Protein AF-A0A7S4MZY4-F1 (afdb_monomer_lite)

Secondary structure (DSSP, 8-state):
-HHHHTTT-TTTT-TTGGGS-TTTS-B--S-GGGGGGSTTHHHHHHHHHHHT--TTTHHHHHHHSTT--HHHHHHHHHHHHHHHHHHHHHHHHHHHHHHBTT--SSGGGGS-TT-HHHHHHH-

Organism: NCBI:txid265563

Foldseek 3Di:
DCLVVCLLPPVVVHVCVVLFDPLLRADADPCPPVCCVDPVVVVVVVVVCVVPPCVVCLVVVQVVDDVRDPVVSVVVSVVVVVVVVVVVVVVVVSLCSRRPPSQDPPSLVSGGCPPPVSVVVVD

Radius of gyration: 18.84 Å; chains: 1; bounding box: 39×34×51 Å

Sequence (123 aa):
VRYYDGTYDATRGGKFLEDLSDDLKPSFGNIGARGALSPNVLLLVCMTFQAFFAHYNAPRYYMELKNNTVQRFSGVVSSSFSISAVFYIIMTAFGFLTFGSHSNGFILNNYSTNDSLAFISRA

InterPro domains:
  IPR013057 Amino acid transporter, transmembrane domain [PF01490] (48-117)

Structure (mmCIF, N/CA/C/O backbone):
data_AF-A0A7S4MZY4-F1
#
_entry.id   AF-A0A7S4MZY4-F1
#
loop_
_atom_site.group_PDB
_atom_site.id
_atom_site.type_symbol
_atom_site.label_atom_id
_atom_site.label_alt_id
_atom_site.label_comp_id
_atom_site.label_asym_id
_atom_site.label_entity_id
_atom_site.label_seq_id
_atom_site.pdbx_PDB_ins_code
_atom_site.Cartn_x
_atom_site.Cartn_y
_atom_site.Cartn_z
_atom_site.occupancy
_atom_site.B_iso_or_equiv
_atom_site.auth_seq_id
_atom_site.auth_comp_id
_atom_site.auth_asym_id
_atom_site.auth_atom_id
_atom_site.pdbx_PDB_model_num
ATOM 1 N N . VAL A 1 1 ? -6.031 2.269 -12.804 1.00 74.38 1 VAL A N 1
ATOM 2 C CA . VAL A 1 1 ? -4.784 1.941 -12.066 1.00 74.38 1 VAL A CA 1
ATOM 3 C C . VAL A 1 1 ? -3.699 1.670 -13.092 1.00 74.38 1 VAL A C 1
ATOM 5 O O . VAL A 1 1 ? -3.964 0.894 -14.003 1.00 74.38 1 VAL A O 1
ATOM 8 N N . ARG A 1 2 ? -2.530 2.320 -12.985 1.00 82.19 2 ARG A N 1
ATOM 9 C CA . ARG A 1 2 ? -1.462 2.275 -14.008 1.00 82.19 2 ARG A CA 1
ATOM 10 C C . ARG A 1 2 ? -0.947 0.867 -14.318 1.00 82.19 2 ARG A C 1
ATOM 12 O O . ARG A 1 2 ? -0.578 0.607 -15.456 1.00 82.19 2 ARG A O 1
ATOM 19 N N . TYR A 1 3 ? -1.055 -0.047 -13.356 1.00 82.50 3 TYR A N 1
ATOM 20 C CA . TYR A 1 3 ? -0.826 -1.477 -13.561 1.00 82.50 3 TYR A CA 1
ATOM 21 C C . TYR A 1 3 ? -1.607 -2.066 -14.754 1.00 82.50 3 TYR A C 1
ATOM 23 O O . TYR A 1 3 ? -1.024 -2.752 -15.583 1.00 82.50 3 TYR A O 1
ATOM 31 N N . TYR A 1 4 ? -2.907 -1.773 -14.883 1.00 84.81 4 TYR A N 1
ATOM 32 C CA . TYR A 1 4 ? -3.740 -2.338 -15.958 1.00 84.81 4 TYR A CA 1
ATOM 33 C C . TYR A 1 4 ? -3.545 -1.649 -17.312 1.00 84.81 4 TYR A C 1
ATOM 35 O O . TYR A 1 4 ? -3.771 -2.258 -18.351 1.00 84.81 4 TYR A O 1
ATOM 43 N N . ASP A 1 5 ? -3.153 -0.377 -17.288 1.00 82.31 5 ASP A N 1
ATOM 44 C CA . ASP A 1 5 ? -2.948 0.457 -18.478 1.00 82.31 5 ASP A CA 1
ATOM 45 C C . ASP A 1 5 ? -1.603 0.140 -19.164 1.00 82.31 5 ASP A C 1
ATOM 47 O O . ASP A 1 5 ? -1.397 0.429 -20.337 1.00 82.31 5 ASP A O 1
ATOM 51 N N . GLY A 1 6 ? -0.664 -0.483 -18.440 1.00 81.81 6 GLY A N 1
ATOM 52 C CA . GLY A 1 6 ? 0.636 -0.878 -18.989 1.00 81.81 6 GLY A CA 1
ATOM 53 C C . GLY A 1 6 ? 1.532 0.307 -19.364 1.00 81.81 6 GLY A C 1
ATOM 54 O O . GLY A 1 6 ? 2.525 0.141 -20.066 1.00 81.81 6 GLY A O 1
ATOM 55 N N . THR A 1 7 ? 1.235 1.516 -18.880 1.00 86.69 7 THR A N 1
ATOM 56 C CA . THR A 1 7 ? 2.013 2.730 -19.194 1.00 86.69 7 THR A CA 1
ATOM 57 C C . THR A 1 7 ? 3.448 2.688 -18.683 1.00 86.69 7 THR A C 1
ATOM 59 O O . THR A 1 7 ? 4.287 3.441 -19.172 1.00 86.69 7 THR A O 1
ATOM 62 N N . TYR A 1 8 ? 3.710 1.817 -17.708 1.00 85.94 8 TYR A N 1
ATOM 63 C CA . TYR A 1 8 ? 5.028 1.515 -17.157 1.00 85.94 8 TYR A CA 1
ATOM 64 C C . TYR A 1 8 ? 5.447 0.069 -17.456 1.00 85.94 8 TYR A C 1
ATOM 66 O O . TYR A 1 8 ? 6.353 -0.435 -16.818 1.00 85.94 8 TYR A O 1
ATOM 74 N N . ASP A 1 9 ? 4.805 -0.639 -18.388 1.00 84.12 9 ASP A N 1
ATOM 75 C CA . ASP A 1 9 ? 5.161 -2.029 -18.695 1.00 84.12 9 ASP A CA 1
ATOM 76 C C . ASP A 1 9 ? 6.416 -2.099 -19.579 1.00 84.12 9 ASP A C 1
ATOM 78 O O . ASP A 1 9 ? 6.380 -1.754 -20.765 1.00 84.12 9 ASP A O 1
ATOM 82 N N . ALA A 1 10 ? 7.519 -2.585 -19.001 1.00 77.19 10 ALA A N 1
ATOM 83 C CA . ALA A 1 10 ? 8.803 -2.769 -19.678 1.00 77.19 10 ALA A CA 1
ATOM 84 C C . ALA A 1 10 ? 8.735 -3.724 -20.882 1.00 77.19 10 ALA A C 1
ATOM 86 O O . ALA A 1 10 ? 9.505 -3.570 -21.825 1.00 77.19 10 ALA A O 1
ATOM 87 N N . THR A 1 11 ? 7.806 -4.685 -20.889 1.00 75.88 11 THR A N 1
ATOM 88 C CA . THR A 1 11 ? 7.688 -5.679 -21.969 1.00 75.88 11 THR A CA 1
ATOM 89 C C . THR A 1 11 ? 6.985 -5.137 -23.209 1.00 75.88 11 THR A C 1
ATOM 91 O O . THR A 1 11 ? 7.225 -5.614 -24.316 1.00 75.88 11 THR A O 1
ATOM 94 N N . ARG A 1 12 ? 6.128 -4.125 -23.034 1.00 76.44 12 ARG A N 1
ATOM 95 C CA . ARG A 1 12 ? 5.314 -3.528 -24.104 1.00 76.44 12 ARG A CA 1
ATOM 96 C C . ARG A 1 12 ? 5.842 -2.183 -24.594 1.00 76.44 12 ARG A C 1
ATOM 98 O O . ARG A 1 12 ? 5.235 -1.603 -25.487 1.00 76.44 12 ARG A O 1
ATOM 105 N N . GLY A 1 13 ? 6.935 -1.680 -24.015 1.00 74.62 13 GLY A N 1
ATOM 106 C CA . GLY A 1 13 ? 7.426 -0.332 -24.303 1.00 74.62 13 GLY A CA 1
ATOM 107 C C . GLY A 1 13 ? 6.457 0.740 -23.799 1.00 74.62 13 GLY A C 1
ATOM 108 O O . GLY A 1 13 ? 6.021 1.595 -24.563 1.00 74.62 13 GLY A O 1
ATOM 109 N N . GLY A 1 14 ? 6.065 0.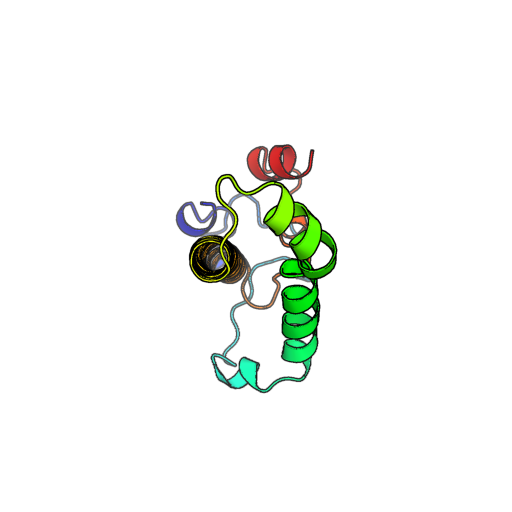654 -22.523 1.00 81.38 14 GLY A N 1
ATOM 110 C CA . GLY A 1 14 ? 5.150 1.597 -21.883 1.00 81.38 14 GLY A CA 1
ATOM 111 C C . GLY A 1 14 ? 5.517 3.070 -22.115 1.00 81.38 14 GLY A C 1
ATOM 112 O O . GLY A 1 14 ? 6.681 3.459 -22.053 1.00 81.38 14 GLY A O 1
ATOM 113 N N . LYS A 1 15 ? 4.487 3.896 -22.339 1.00 84.56 15 LYS A N 1
ATOM 114 C CA . LYS A 1 15 ? 4.583 5.311 -22.741 1.00 84.56 15 LYS A CA 1
ATOM 115 C C . LYS A 1 15 ? 5.576 6.154 -21.931 1.00 84.56 15 LYS A C 1
ATOM 117 O O . LYS A 1 15 ? 6.177 7.061 -22.488 1.00 84.56 15 LYS A O 1
ATOM 122 N N . PHE A 1 16 ? 5.698 5.907 -20.628 1.00 85.06 16 PHE A N 1
ATOM 123 C CA . PHE A 1 16 ? 6.508 6.737 -19.732 1.00 85.06 16 PHE A CA 1
ATOM 124 C C . PHE A 1 16 ? 7.874 6.129 -19.394 1.00 85.06 16 PHE A C 1
ATOM 126 O O . PHE A 1 16 ? 8.591 6.697 -18.583 1.00 85.06 16 PHE A O 1
ATOM 133 N N . LEU A 1 17 ? 8.257 4.990 -19.979 1.00 83.62 17 LEU A N 1
ATOM 134 C CA . LEU A 1 17 ? 9.517 4.317 -19.636 1.00 83.62 17 LEU A CA 1
ATOM 135 C C . LEU A 1 17 ? 10.769 5.090 -20.049 1.00 83.62 17 LEU A C 1
ATOM 137 O O . LEU A 1 17 ? 11.794 4.964 -19.383 1.00 83.62 17 LEU A O 1
ATOM 141 N N . GLU A 1 18 ? 10.696 5.855 -21.136 1.00 83.75 18 GLU A N 1
ATOM 142 C CA . GLU A 1 18 ? 11.815 6.673 -21.621 1.00 83.75 18 GLU A CA 1
ATOM 143 C C . GLU A 1 18 ? 12.097 7.866 -20.698 1.00 83.75 18 GLU A C 1
ATOM 145 O O . GLU A 1 18 ? 13.237 8.311 -20.603 1.00 83.75 18 GLU A O 1
ATOM 150 N N . ASP A 1 19 ? 11.085 8.325 -19.956 1.00 85.06 19 ASP A N 1
ATOM 151 C CA . ASP A 1 19 ? 11.219 9.406 -18.973 1.00 85.06 19 ASP A CA 1
ATOM 152 C C . ASP A 1 19 ? 11.872 8.938 -17.658 1.00 85.06 19 ASP A C 1
ATOM 154 O O . ASP A 1 19 ? 12.245 9.761 -16.821 1.00 85.06 19 ASP A O 1
ATOM 158 N N . LEU A 1 20 ? 11.945 7.624 -17.423 1.00 85.56 20 LEU A N 1
ATOM 159 C CA . LEU A 1 20 ? 12.432 7.042 -16.173 1.00 85.56 20 LEU A CA 1
ATOM 160 C C . LEU A 1 20 ? 13.928 6.715 -16.265 1.00 85.56 20 LEU A C 1
ATOM 162 O O . LEU A 1 20 ? 14.396 6.136 -17.246 1.00 85.56 20 LEU A O 1
ATOM 166 N N . SER A 1 21 ? 14.670 6.999 -15.190 1.00 85.38 21 SER A N 1
ATOM 167 C CA . SER A 1 21 ? 16.028 6.474 -15.017 1.00 85.38 21 SER A CA 1
ATOM 168 C C . SER A 1 21 ? 16.012 4.947 -14.885 1.00 85.38 21 SER A C 1
ATOM 170 O O . SER A 1 21 ? 15.006 4.356 -14.482 1.00 85.38 21 SER A O 1
ATOM 172 N N . ASP A 1 22 ? 17.132 4.294 -15.203 1.00 83.50 22 ASP A N 1
ATOM 173 C CA . ASP A 1 22 ? 17.230 2.827 -15.187 1.00 83.50 22 ASP A CA 1
ATOM 174 C C . ASP A 1 22 ? 16.891 2.215 -13.815 1.00 83.50 22 ASP A C 1
ATOM 176 O O . ASP A 1 22 ? 16.282 1.147 -13.747 1.00 83.50 22 ASP A O 1
ATOM 180 N N . ASP A 1 23 ? 17.167 2.943 -12.730 1.00 84.12 23 ASP A N 1
ATOM 181 C CA . ASP A 1 23 ? 16.861 2.537 -11.352 1.00 84.12 23 ASP A CA 1
ATOM 182 C C . ASP A 1 23 ? 15.365 2.599 -10.996 1.00 84.12 23 ASP A C 1
ATOM 184 O O . ASP A 1 23 ? 14.941 2.022 -9.997 1.00 84.12 23 ASP A O 1
ATOM 188 N N . LEU A 1 24 ? 14.550 3.313 -11.782 1.00 86.50 24 LEU A N 1
ATOM 189 C CA . LEU A 1 24 ? 13.106 3.462 -11.557 1.00 86.50 24 LEU A CA 1
ATOM 190 C C . LEU A 1 24 ? 12.270 2.583 -12.487 1.00 86.50 24 LEU A C 1
ATOM 192 O O . LEU A 1 24 ? 11.079 2.375 -12.228 1.00 86.50 24 LEU A O 1
ATOM 196 N N . LYS A 1 25 ? 12.876 2.065 -13.562 1.00 87.81 25 LYS A N 1
ATOM 197 C CA . LYS A 1 25 ? 12.208 1.155 -14.495 1.00 87.81 25 LYS A CA 1
ATOM 198 C C . LYS A 1 25 ? 11.778 -0.123 -13.768 1.00 87.81 25 LYS A C 1
ATOM 200 O O . LYS A 1 25 ? 12.504 -0.592 -12.893 1.00 87.81 25 LYS A O 1
ATOM 205 N N . PRO A 1 26 ? 10.618 -0.706 -14.113 1.00 89.06 26 PRO A N 1
ATOM 206 C CA . PRO A 1 26 ? 10.129 -1.895 -13.436 1.00 89.06 26 PRO A CA 1
ATOM 207 C C . PRO A 1 26 ? 11.112 -3.050 -13.560 1.00 89.06 26 PRO A C 1
ATOM 209 O O . PRO A 1 26 ? 11.581 -3.360 -14.654 1.00 89.06 26 PRO A O 1
ATOM 212 N N . SER A 1 27 ? 11.358 -3.732 -12.447 1.00 88.38 27 SER A N 1
ATOM 213 C CA . SER A 1 27 ? 12.207 -4.918 -12.414 1.00 88.38 27 SER A CA 1
ATOM 214 C C . SER A 1 27 ? 11.545 -5.994 -11.572 1.00 88.38 27 SER A C 1
ATOM 216 O O . SER A 1 27 ? 11.187 -5.761 -10.421 1.00 88.38 27 SER A O 1
ATOM 218 N N . PHE A 1 28 ? 11.356 -7.182 -12.139 1.00 86.56 28 PHE A N 1
ATOM 219 C CA . PHE A 1 28 ? 10.793 -8.325 -11.427 1.00 86.56 28 PHE A CA 1
ATOM 220 C C . PHE A 1 28 ? 11.863 -9.410 -11.324 1.00 86.56 28 PHE A C 1
ATOM 222 O O . PHE A 1 28 ? 12.246 -10.021 -12.317 1.00 86.56 28 PHE A O 1
ATOM 229 N N . GLY A 1 29 ? 12.383 -9.610 -10.112 1.00 81.38 29 GLY A N 1
ATOM 230 C CA . GLY A 1 29 ? 13.395 -10.627 -9.825 1.00 81.38 29 GLY A CA 1
ATOM 231 C C . GLY A 1 29 ? 12.810 -11.995 -9.453 1.00 81.38 29 GLY A C 1
ATOM 232 O O . GLY A 1 29 ? 11.615 -12.148 -9.216 1.00 81.38 29 GLY A O 1
ATOM 233 N N . ASN A 1 30 ? 13.690 -12.987 -9.290 1.00 82.81 30 ASN A N 1
ATOM 234 C CA . ASN A 1 30 ? 13.329 -14.379 -8.966 1.00 82.81 30 ASN A CA 1
ATOM 235 C C . ASN A 1 30 ? 13.252 -14.686 -7.456 1.00 82.81 30 ASN A C 1
ATOM 237 O O . ASN A 1 30 ? 13.119 -15.841 -7.057 1.00 82.81 30 ASN A O 1
ATOM 241 N N . ILE A 1 31 ? 13.381 -13.671 -6.597 1.00 81.88 31 ILE A N 1
ATOM 242 C CA . ILE A 1 31 ? 13.458 -13.851 -5.138 1.00 81.88 31 ILE A CA 1
ATOM 243 C C . ILE A 1 31 ? 12.105 -14.316 -4.567 1.00 81.88 31 ILE A C 1
ATOM 245 O O . ILE A 1 31 ? 12.060 -15.138 -3.646 1.00 81.88 31 ILE A O 1
ATOM 249 N N . GLY A 1 32 ? 10.999 -13.810 -5.124 1.00 82.88 32 GLY A N 1
ATOM 250 C CA . GLY A 1 32 ? 9.641 -14.153 -4.702 1.00 82.88 32 GLY A CA 1
ATOM 251 C C . GLY A 1 32 ? 9.425 -13.988 -3.193 1.00 82.88 32 GLY A C 1
ATOM 252 O O . GLY A 1 32 ? 9.951 -13.070 -2.562 1.00 82.88 32 GLY A O 1
ATOM 253 N N . ALA A 1 33 ? 8.687 -14.923 -2.588 1.00 83.44 33 ALA A N 1
ATOM 254 C CA . ALA A 1 33 ? 8.349 -14.891 -1.163 1.00 83.44 33 ALA A CA 1
ATOM 255 C C . ALA A 1 33 ? 9.567 -14.961 -0.221 1.00 83.44 33 ALA A C 1
ATOM 257 O O . ALA A 1 33 ? 9.481 -14.522 0.923 1.00 83.44 33 ALA A O 1
ATOM 258 N N . ARG A 1 34 ? 10.728 -15.452 -0.687 1.00 86.31 34 ARG A N 1
ATOM 259 C CA . ARG A 1 34 ? 11.953 -15.510 0.135 1.00 86.31 34 ARG A CA 1
ATOM 260 C C . ARG A 1 34 ? 12.466 -14.118 0.508 1.00 86.31 34 ARG A C 1
ATOM 262 O O . ARG A 1 34 ? 13.184 -13.986 1.494 1.00 86.31 34 ARG A O 1
ATOM 269 N N . GLY A 1 35 ? 12.054 -13.081 -0.226 1.00 83.69 35 GLY A N 1
ATOM 270 C CA . GLY A 1 35 ? 12.361 -11.686 0.089 1.00 83.69 35 GLY A CA 1
ATOM 271 C C . GLY A 1 35 ? 11.799 -11.242 1.441 1.00 83.69 35 GLY A C 1
ATOM 272 O O . GLY A 1 35 ? 12.371 -10.353 2.069 1.00 83.69 35 GLY A O 1
ATOM 273 N N . ALA A 1 36 ? 10.756 -11.916 1.941 1.00 85.62 36 ALA A N 1
ATOM 274 C CA . ALA A 1 36 ? 10.183 -11.666 3.262 1.00 85.62 36 ALA A CA 1
ATOM 275 C C . ALA A 1 36 ? 11.142 -11.997 4.425 1.00 85.62 36 ALA A C 1
ATOM 277 O O . ALA A 1 36 ? 10.919 -11.571 5.552 1.00 85.62 36 ALA A O 1
ATOM 278 N N . LEU A 1 37 ? 12.215 -12.749 4.164 1.00 87.88 37 LEU A N 1
ATOM 279 C CA . LEU A 1 37 ? 13.250 -13.058 5.154 1.00 87.88 37 LEU A CA 1
ATOM 280 C C . LEU A 1 37 ? 14.454 -12.107 5.064 1.00 87.88 37 LEU A C 1
ATOM 282 O O . LEU A 1 37 ? 15.430 -12.279 5.789 1.00 87.88 37 LEU A O 1
ATOM 286 N N . SER A 1 38 ? 14.417 -11.122 4.162 1.00 89.44 38 SER A N 1
ATOM 287 C CA . SER A 1 38 ? 15.504 -10.154 4.017 1.00 89.44 38 SER A CA 1
ATOM 288 C C . SER A 1 38 ? 15.448 -9.070 5.106 1.00 89.44 38 SER A C 1
ATOM 290 O O . SER A 1 38 ? 14.356 -8.692 5.540 1.00 89.44 38 SER A O 1
ATOM 292 N N . PRO A 1 39 ? 16.596 -8.485 5.501 1.00 89.62 39 PRO A N 1
ATOM 293 C CA . PRO A 1 39 ? 16.629 -7.362 6.444 1.00 89.62 39 PRO A CA 1
ATOM 294 C C . PRO A 1 39 ? 15.799 -6.149 5.998 1.00 89.62 39 PRO A C 1
ATOM 296 O O . PRO A 1 39 ? 15.339 -5.380 6.838 1.00 89.62 39 PRO A O 1
ATOM 299 N N . ASN A 1 40 ? 15.542 -6.000 4.693 1.00 85.38 40 ASN A N 1
ATOM 300 C CA . ASN A 1 40 ? 14.717 -4.922 4.139 1.00 85.38 40 ASN A CA 1
ATOM 301 C C . ASN A 1 40 ? 13.267 -4.959 4.650 1.00 85.38 40 ASN A C 1
ATOM 303 O O . ASN A 1 40 ? 12.597 -3.928 4.667 1.00 85.38 40 ASN A O 1
ATOM 307 N N . VAL A 1 41 ? 12.790 -6.110 5.136 1.00 89.81 41 VAL A N 1
ATOM 308 C CA . VAL A 1 41 ? 11.481 -6.211 5.795 1.00 89.81 41 VAL A CA 1
ATOM 309 C C . VAL A 1 41 ? 11.415 -5.374 7.069 1.00 89.81 41 VAL A C 1
ATOM 311 O O . VAL A 1 41 ? 10.342 -4.883 7.407 1.00 89.81 41 VAL A O 1
ATOM 314 N N . LEU A 1 42 ? 12.538 -5.117 7.743 1.00 92.06 42 LEU A N 1
ATOM 315 C CA . LEU A 1 42 ? 12.547 -4.229 8.906 1.00 92.06 42 LEU A CA 1
ATOM 316 C C . LEU A 1 42 ? 12.123 -2.805 8.534 1.00 92.06 42 LEU A C 1
ATOM 318 O O . LEU A 1 42 ? 11.395 -2.178 9.297 1.00 92.06 42 LEU A O 1
ATOM 322 N N . LEU A 1 43 ? 12.492 -2.317 7.344 1.00 90.56 43 LEU A N 1
ATOM 323 C CA . LEU A 1 43 ? 12.035 -1.011 6.858 1.00 90.56 43 LEU A CA 1
ATOM 324 C C . LEU A 1 43 ? 10.513 -0.995 6.687 1.00 90.56 43 LEU A C 1
ATOM 326 O O . LEU A 1 43 ? 9.852 -0.062 7.144 1.00 90.56 43 LEU A O 1
ATOM 330 N N . LEU A 1 44 ? 9.953 -2.059 6.104 1.00 89.25 44 LEU A N 1
ATOM 331 C CA . LEU A 1 44 ? 8.507 -2.224 5.953 1.00 89.25 44 LEU A CA 1
ATOM 332 C C . LEU A 1 44 ? 7.797 -2.248 7.315 1.00 89.25 44 LEU A C 1
ATOM 334 O O . LEU A 1 44 ? 6.782 -1.573 7.491 1.00 89.25 44 LEU A O 1
ATOM 338 N N . VAL A 1 45 ? 8.335 -2.986 8.291 1.00 91.88 45 VAL A N 1
ATOM 339 C CA . VAL A 1 45 ? 7.783 -3.067 9.653 1.00 91.88 45 VAL A CA 1
ATOM 340 C C . VAL A 1 45 ? 7.801 -1.696 10.329 1.00 91.88 45 VAL A C 1
ATOM 342 O O . VAL A 1 45 ? 6.776 -1.268 10.858 1.00 91.88 45 VAL A O 1
ATOM 345 N N . CYS A 1 46 ? 8.921 -0.973 10.260 1.00 92.31 46 CYS A N 1
ATOM 346 C CA . CYS A 1 46 ? 9.050 0.365 10.838 1.00 92.31 46 CYS A CA 1
ATOM 347 C C . CYS A 1 46 ? 8.063 1.365 10.215 1.00 92.31 46 CYS A C 1
ATOM 349 O O . CYS A 1 46 ? 7.382 2.092 10.939 1.00 92.31 46 CYS A O 1
ATOM 351 N N . MET A 1 47 ? 7.932 1.379 8.885 1.00 91.75 47 MET A N 1
ATOM 352 C CA . MET A 1 47 ? 6.978 2.256 8.193 1.00 91.75 47 MET A CA 1
ATOM 353 C C . MET A 1 47 ? 5.526 1.896 8.525 1.00 91.75 47 MET A C 1
ATOM 355 O O . MET A 1 47 ? 4.706 2.784 8.750 1.00 91.75 47 MET A O 1
ATOM 359 N N . THR A 1 48 ? 5.211 0.602 8.625 1.00 91.88 48 THR A N 1
ATOM 360 C CA . THR A 1 48 ? 3.868 0.134 9.000 1.00 91.88 48 THR A CA 1
ATOM 361 C C . THR A 1 48 ? 3.523 0.542 10.431 1.00 91.88 48 THR A C 1
ATOM 363 O O . THR A 1 48 ? 2.423 1.026 10.686 1.00 91.88 48 THR A O 1
ATOM 366 N N . PHE A 1 49 ? 4.468 0.427 11.367 1.00 92.06 49 PHE A N 1
ATOM 367 C CA . PHE A 1 49 ? 4.279 0.901 12.738 1.00 92.06 49 PHE A CA 1
ATOM 368 C C . PHE A 1 49 ? 3.949 2.401 12.779 1.00 92.06 49 PHE A C 1
ATOM 370 O O . PHE A 1 49 ? 3.018 2.812 13.473 1.00 92.06 49 PHE A O 1
ATOM 377 N N . GLN A 1 50 ? 4.656 3.208 11.982 1.00 91.25 50 GLN A N 1
ATOM 378 C CA . GLN A 1 50 ? 4.398 4.643 11.872 1.00 91.25 50 GLN A CA 1
ATOM 379 C C . GLN A 1 50 ? 3.048 4.965 11.205 1.00 91.25 50 GLN A C 1
ATOM 381 O O . GLN A 1 50 ? 2.404 5.946 11.577 1.00 91.25 50 GLN A O 1
ATOM 386 N N . ALA A 1 51 ? 2.591 4.149 10.252 1.00 91.31 51 ALA A N 1
ATOM 387 C CA . ALA A 1 51 ? 1.290 4.326 9.602 1.00 91.31 51 ALA A CA 1
ATOM 388 C C . ALA A 1 51 ? 0.111 4.086 10.565 1.00 91.31 51 ALA A C 1
ATOM 390 O O . ALA A 1 51 ? -0.929 4.730 10.453 1.00 91.31 51 ALA A O 1
ATOM 391 N N . PHE A 1 52 ? 0.285 3.204 11.552 1.00 91.94 52 PHE A N 1
ATOM 392 C CA . PHE A 1 52 ? -0.724 2.874 12.567 1.00 91.94 52 PHE A CA 1
ATOM 393 C C . PHE A 1 52 ? -0.509 3.593 13.911 1.00 91.94 52 PHE A C 1
ATOM 395 O O . PHE A 1 52 ? -1.055 3.205 14.950 1.00 91.94 52 PHE A O 1
ATOM 402 N N . PHE A 1 53 ? 0.266 4.676 13.892 1.00 90.88 53 PHE A N 1
ATOM 403 C CA . PHE A 1 53 ? 0.574 5.526 15.036 1.00 90.88 53 PHE A CA 1
ATOM 404 C C . PHE A 1 53 ? -0.683 6.356 15.397 1.00 90.88 53 PHE A C 1
ATOM 406 O O . PHE A 1 53 ? -0.847 7.495 14.973 1.00 90.88 53 PHE A O 1
ATOM 413 N N . ALA A 1 54 ? -1.632 5.758 16.132 1.00 89.44 54 ALA A N 1
ATOM 414 C CA . ALA A 1 54 ? -2.907 6.392 16.521 1.00 89.44 54 ALA A CA 1
ATOM 415 C C . ALA A 1 54 ? -3.154 6.433 18.043 1.00 89.44 54 ALA A C 1
ATOM 417 O O . ALA A 1 54 ? -4.134 7.021 18.506 1.00 89.44 54 ALA A O 1
ATOM 418 N N . HIS A 1 55 ? -2.278 5.822 18.846 1.00 89.44 55 HIS A N 1
ATOM 419 C CA . HIS A 1 55 ? -2.549 5.574 20.264 1.00 89.44 55 HIS A CA 1
ATOM 420 C C . HIS A 1 55 ? -2.538 6.834 21.146 1.00 89.44 55 HIS A C 1
ATOM 422 O O . HIS A 1 55 ? -3.292 6.871 22.113 1.00 89.44 55 HIS A O 1
ATOM 428 N N . TYR A 1 56 ? -1.795 7.899 20.806 1.00 90.81 56 TYR A N 1
ATOM 429 C CA . TYR A 1 56 ? -1.864 9.190 21.539 1.00 90.81 56 TYR A CA 1
ATOM 430 C C . TYR A 1 56 ? -3.231 9.858 21.396 1.00 90.81 56 TYR A C 1
ATOM 432 O O . TYR A 1 56 ? -3.670 10.559 22.302 1.00 90.81 56 TYR A O 1
ATOM 440 N N . ASN A 1 57 ? -3.918 9.632 20.273 1.00 90.50 57 ASN A N 1
ATOM 441 C CA . ASN A 1 57 ? -5.238 10.206 20.026 1.00 90.50 57 ASN A CA 1
ATOM 442 C C . ASN A 1 57 ? -6.373 9.318 20.562 1.00 90.50 57 ASN A C 1
ATOM 444 O O . ASN A 1 57 ? -7.498 9.793 20.714 1.00 90.50 57 ASN A O 1
ATOM 448 N N . ALA A 1 58 ? -6.091 8.050 20.885 1.00 90.75 58 ALA A N 1
ATOM 449 C CA . ALA A 1 58 ? -7.096 7.090 21.332 1.00 90.75 58 ALA A CA 1
ATOM 450 C C . ALA A 1 58 ? -7.886 7.543 22.580 1.00 90.75 58 ALA A C 1
ATOM 452 O O . ALA A 1 58 ? -9.111 7.413 22.550 1.00 90.75 58 ALA A O 1
ATOM 453 N N . PRO A 1 59 ? -7.276 8.137 23.632 1.00 92.00 59 PRO A N 1
ATOM 454 C CA . PRO A 1 59 ? -8.033 8.649 24.776 1.00 92.00 59 PRO A CA 1
ATOM 455 C C . PRO A 1 59 ? -9.024 9.751 24.389 1.00 92.00 59 PRO A C 1
ATOM 457 O O . PRO A 1 59 ? -10.155 9.761 24.871 1.00 92.00 59 PRO A O 1
ATOM 460 N N . ARG A 1 60 ? -8.631 10.652 23.477 1.00 92.69 60 ARG A N 1
ATOM 461 C CA . ARG A 1 60 ? -9.508 11.722 22.985 1.00 92.69 60 ARG A CA 1
ATOM 462 C C . ARG A 1 60 ? -10.680 11.146 22.189 1.00 92.69 60 ARG A C 1
ATOM 464 O O . ARG A 1 60 ? -11.825 11.468 22.486 1.00 92.69 60 ARG A O 1
ATOM 471 N N . TYR A 1 61 ? -10.411 10.225 21.263 1.00 92.25 61 TYR A N 1
ATOM 472 C CA . TYR A 1 61 ? -11.460 9.555 20.488 1.00 92.25 61 TYR A CA 1
ATOM 473 C C . TYR A 1 61 ? -12.422 8.744 21.362 1.00 92.25 61 TYR A C 1
ATOM 475 O O . TYR A 1 61 ? -13.614 8.679 21.070 1.00 92.25 61 TYR A O 1
ATOM 483 N N . TYR A 1 62 ? -11.931 8.149 22.453 1.00 93.00 62 TYR A N 1
ATOM 484 C CA . TYR A 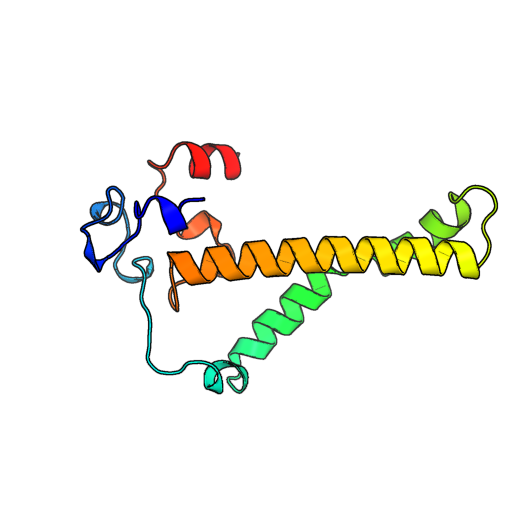1 62 ? -12.784 7.464 23.421 1.00 93.00 62 TYR A CA 1
ATOM 485 C C . TYR A 1 62 ? -13.750 8.429 24.119 1.00 93.00 62 TYR A C 1
ATOM 487 O O . TYR A 1 62 ? -14.914 8.090 24.315 1.00 93.00 62 TYR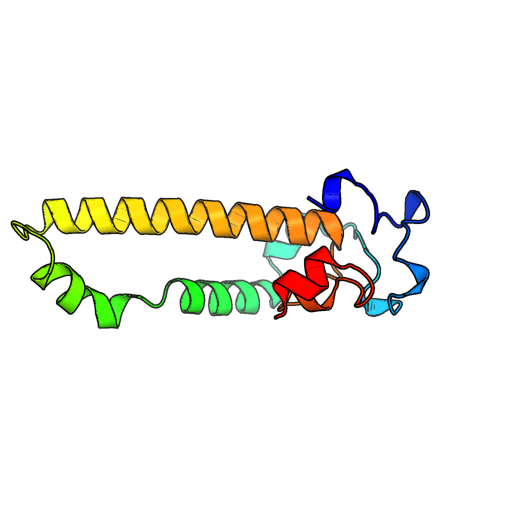 A O 1
ATOM 495 N N . MET A 1 63 ? -13.293 9.629 24.489 1.00 93.44 63 MET A N 1
ATOM 496 C CA . MET A 1 63 ? -14.147 10.632 25.137 1.00 93.44 63 MET A CA 1
ATOM 497 C C . MET A 1 63 ? -15.156 11.274 24.176 1.00 93.44 63 MET A C 1
ATOM 499 O O . MET A 1 63 ? -16.275 11.566 24.586 1.00 93.44 63 MET A O 1
ATOM 503 N N . GLU A 1 64 ? -14.797 11.455 22.904 1.00 93.06 64 GLU A N 1
ATOM 504 C CA . GLU A 1 64 ? -15.681 12.020 21.870 1.00 93.06 64 GLU A CA 1
ATOM 505 C C . GLU A 1 64 ? -16.763 11.032 21.390 1.00 93.06 64 GLU A C 1
ATOM 507 O O . GLU A 1 64 ? -17.774 11.433 20.805 1.00 93.06 64 GLU A O 1
ATOM 512 N N . LEU A 1 65 ? -16.587 9.729 21.637 1.00 91.44 65 LEU A N 1
ATOM 513 C CA . LEU A 1 65 ? -17.531 8.704 21.206 1.00 91.44 65 LEU A CA 1
ATOM 514 C C . LEU A 1 65 ? -18.856 8.805 21.981 1.00 91.44 65 LEU A C 1
ATOM 516 O O . LEU A 1 65 ? -18.925 8.562 23.184 1.00 91.44 65 LEU A O 1
ATOM 520 N N . LYS A 1 66 ? -19.957 9.073 21.271 1.00 89.06 66 LYS A N 1
ATOM 521 C CA . LYS A 1 66 ? -21.309 9.090 21.856 1.00 89.06 66 LYS A CA 1
ATOM 522 C C . LYS A 1 66 ? -21.624 7.760 22.552 1.00 89.06 66 LYS A C 1
ATOM 524 O O . LYS A 1 66 ? -21.630 6.723 21.889 1.00 89.06 66 LYS A O 1
ATOM 529 N N . ASN A 1 67 ? -21.972 7.794 23.841 1.00 89.00 67 ASN A N 1
ATOM 530 C CA . ASN A 1 67 ? -22.125 6.629 24.733 1.00 89.00 67 ASN A CA 1
ATOM 531 C C . ASN A 1 67 ? -20.872 5.730 24.712 1.00 89.00 67 ASN A C 1
ATOM 533 O O . ASN A 1 67 ? -20.904 4.593 24.214 1.00 89.00 67 ASN A O 1
ATOM 537 N N . ASN A 1 68 ? -19.768 6.288 25.205 1.00 85.38 68 ASN A N 1
ATOM 538 C CA . ASN A 1 68 ? -18.451 5.672 25.247 1.00 85.38 68 ASN A CA 1
ATOM 539 C C . ASN A 1 68 ? -18.411 4.473 26.204 1.00 85.38 68 ASN A C 1
ATOM 541 O O . ASN A 1 68 ? -18.304 4.588 27.420 1.00 85.38 68 ASN A O 1
ATOM 545 N N . THR A 1 69 ? -18.477 3.284 25.618 1.00 92.81 69 THR A N 1
ATOM 546 C CA . THR A 1 69 ? -18.207 2.018 26.303 1.00 92.81 69 THR A CA 1
ATOM 547 C C . THR A 1 69 ? -16.986 1.379 25.665 1.00 92.81 69 THR A C 1
ATOM 549 O O . THR A 1 69 ? -16.748 1.540 24.462 1.00 92.81 69 THR A O 1
ATOM 552 N N . VAL A 1 70 ? -16.222 0.624 26.452 1.00 91.75 70 VAL A N 1
ATOM 553 C CA . VAL A 1 70 ? -15.008 -0.061 25.980 1.00 91.75 70 VAL A CA 1
ATOM 554 C C . VAL A 1 70 ? -15.321 -0.987 24.801 1.00 91.75 70 VAL A C 1
ATOM 556 O O . VAL A 1 70 ? -14.579 -1.020 23.822 1.00 91.75 70 VAL A O 1
ATOM 559 N N . GLN A 1 71 ? -16.461 -1.676 24.841 1.00 92.12 71 GLN A N 1
ATOM 560 C CA . GLN A 1 71 ? -16.901 -2.601 23.798 1.00 9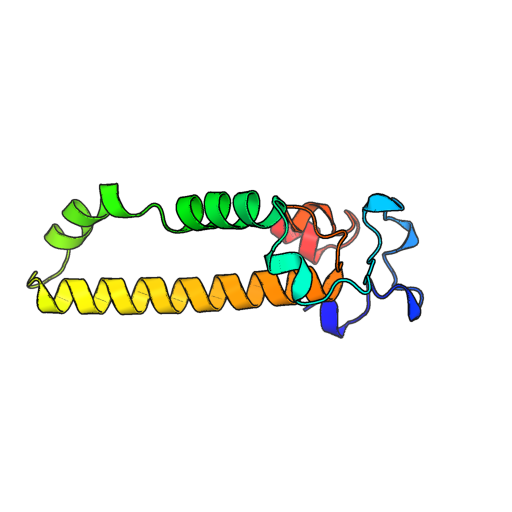2.12 71 GLN A CA 1
ATOM 561 C C . GLN A 1 71 ? -17.172 -1.877 22.474 1.00 92.12 71 GLN A C 1
ATOM 563 O O . GLN A 1 71 ? -16.712 -2.314 21.419 1.00 92.12 71 GLN A O 1
ATOM 568 N N . ARG A 1 72 ? -17.877 -0.738 22.512 1.00 92.19 72 ARG A N 1
ATOM 569 C CA . ARG A 1 72 ? -18.160 0.041 21.297 1.00 92.19 72 ARG A CA 1
ATOM 570 C C . ARG A 1 72 ? -16.903 0.680 20.7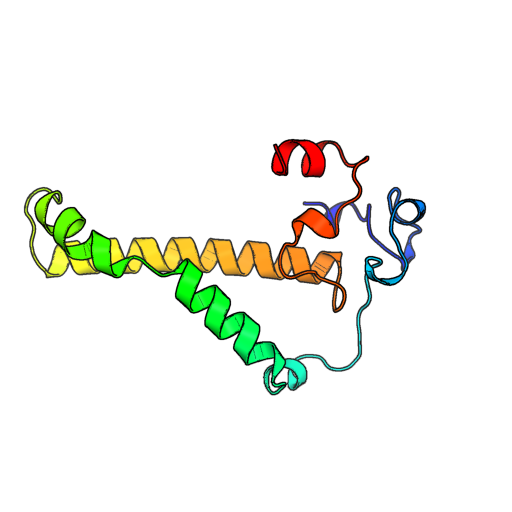32 1.00 92.19 72 ARG A C 1
ATOM 572 O O . ARG A 1 72 ? -16.713 0.659 19.520 1.00 92.19 72 ARG A O 1
ATOM 579 N N . PHE A 1 73 ? -16.039 1.201 21.597 1.00 94.00 73 PHE A N 1
ATOM 580 C CA . PHE A 1 73 ? -14.764 1.757 21.166 1.00 94.00 73 PHE A CA 1
ATOM 581 C C . PHE A 1 73 ? -13.878 0.696 20.505 1.00 94.00 73 PHE A C 1
ATOM 583 O O . PHE A 1 73 ? -13.344 0.942 19.429 1.00 94.00 73 PHE A O 1
ATOM 590 N N . SER A 1 74 ? -13.799 -0.509 21.078 1.00 92.81 74 SER A N 1
ATOM 591 C CA . SER A 1 74 ? -13.068 -1.634 20.483 1.00 92.81 74 SER A CA 1
ATOM 592 C C . SER A 1 74 ? -13.597 -2.001 19.090 1.00 92.81 74 SER A C 1
ATOM 594 O O . SER A 1 74 ? -12.802 -2.181 18.168 1.00 92.81 74 SER A O 1
ATOM 596 N N . GLY A 1 75 ? -14.921 -2.018 18.895 1.00 94.31 75 GLY A N 1
ATOM 597 C CA . GLY A 1 75 ? -15.526 -2.254 17.580 1.00 94.31 75 GLY A CA 1
ATOM 598 C C . GLY A 1 75 ? -15.176 -1.174 16.546 1.00 94.31 75 GLY A C 1
ATOM 599 O O . GLY A 1 75 ? -14.824 -1.492 15.408 1.00 94.31 75 GLY A O 1
ATOM 600 N N . VAL A 1 76 ? -15.210 0.104 16.939 1.00 94.00 76 VAL A N 1
ATOM 601 C CA . VAL A 1 76 ? -14.816 1.226 16.064 1.00 94.00 76 VAL A CA 1
ATOM 602 C C . VAL A 1 76 ? -13.328 1.158 15.724 1.00 94.00 76 VAL A C 1
ATOM 604 O O . VAL A 1 76 ? -12.961 1.293 14.560 1.00 94.00 76 VAL A O 1
ATOM 607 N N . VAL A 1 77 ? -12.465 0.897 16.705 1.00 94.00 77 VAL A N 1
ATOM 608 C CA . VAL A 1 77 ? -11.019 0.761 16.491 1.00 94.00 77 VAL A CA 1
ATOM 609 C C . VAL A 1 77 ? -10.711 -0.415 15.563 1.00 94.00 77 VAL A C 1
ATOM 611 O O . VAL A 1 77 ? -10.021 -0.233 14.565 1.00 94.00 77 VAL A O 1
ATOM 614 N N . SER A 1 78 ? -11.261 -1.601 15.834 1.00 93.69 78 SER A N 1
ATOM 615 C CA . SER A 1 78 ? -11.021 -2.796 15.017 1.00 93.69 78 SER A CA 1
ATOM 616 C C . SER A 1 78 ? -11.482 -2.609 13.570 1.00 93.69 78 SER A C 1
ATOM 618 O O . SER A 1 78 ? -10.721 -2.902 12.646 1.00 93.69 78 SER A O 1
ATOM 620 N N . SER A 1 79 ? -12.682 -2.062 13.354 1.00 96.06 79 SER A N 1
ATOM 621 C CA . SER A 1 79 ? -13.185 -1.785 12.002 1.00 96.06 79 SER A CA 1
ATOM 622 C C . SER A 1 79 ? -12.334 -0.739 11.278 1.00 96.06 79 SER A C 1
ATOM 624 O O . SER A 1 79 ? -11.950 -0.963 10.132 1.00 96.06 79 SER A O 1
ATOM 626 N N . SER A 1 80 ? -11.959 0.348 11.956 1.00 94.31 80 SER A N 1
ATOM 627 C CA . SER A 1 80 ? -11.141 1.419 11.372 1.00 94.31 80 SER A CA 1
ATOM 628 C C . SER A 1 80 ? -9.760 0.911 10.953 1.00 94.31 80 SER A C 1
ATOM 630 O O . SER A 1 80 ? -9.338 1.132 9.822 1.00 94.31 80 SER A O 1
ATOM 632 N N . PHE A 1 81 ? -9.072 0.170 11.827 1.00 94.94 81 PHE A N 1
ATOM 633 C CA . PHE A 1 81 ? -7.765 -0.413 11.514 1.00 94.94 81 PHE A CA 1
ATOM 634 C C . PHE A 1 81 ? -7.853 -1.463 10.403 1.00 94.94 81 PHE A C 1
ATOM 636 O O . PHE A 1 81 ? -6.976 -1.499 9.545 1.00 94.94 81 PHE A O 1
ATOM 643 N N . SER A 1 82 ? -8.911 -2.279 10.382 1.00 95.56 82 SER A N 1
ATOM 644 C CA . SER A 1 82 ? -9.112 -3.291 9.336 1.00 95.56 82 SER A CA 1
ATOM 645 C C . SER A 1 82 ? -9.322 -2.648 7.966 1.00 95.56 82 SER A C 1
ATOM 647 O O . SER A 1 82 ? -8.692 -3.056 6.993 1.00 95.56 82 SER A O 1
ATOM 649 N N . ILE A 1 83 ? -10.157 -1.605 7.887 1.00 96.88 83 ILE A N 1
ATOM 650 C CA . ILE A 1 83 ? -10.389 -0.855 6.646 1.00 96.88 83 ILE A CA 1
ATOM 651 C C . ILE A 1 83 ? -9.084 -0.198 6.174 1.00 96.88 83 ILE A C 1
ATOM 653 O O . ILE A 1 83 ? -8.705 -0.357 5.014 1.00 96.88 83 ILE A O 1
ATOM 657 N N . SER A 1 84 ? -8.351 0.471 7.069 1.00 95.81 84 SER A N 1
ATOM 658 C CA . SER A 1 84 ? -7.054 1.077 6.739 1.00 95.81 84 SER A CA 1
ATOM 659 C C . SER A 1 84 ? -6.027 0.044 6.266 1.00 95.81 84 SER A C 1
ATOM 661 O O . SER A 1 84 ? -5.321 0.282 5.288 1.00 95.81 84 SER A O 1
ATOM 663 N N . ALA A 1 85 ? -5.969 -1.128 6.905 1.00 95.25 85 ALA A N 1
ATOM 664 C CA . ALA A 1 85 ? -5.085 -2.216 6.496 1.00 95.25 85 ALA A CA 1
ATOM 665 C C . ALA A 1 85 ? -5.399 -2.702 5.076 1.00 95.25 85 ALA A C 1
ATOM 667 O O . ALA A 1 85 ? -4.479 -2.882 4.280 1.00 95.25 85 ALA A O 1
ATOM 668 N N . VAL A 1 86 ? -6.682 -2.847 4.725 1.00 96.88 86 VAL A N 1
ATOM 669 C CA . VAL A 1 86 ? -7.101 -3.214 3.363 1.00 96.88 86 VAL A CA 1
ATOM 670 C C . VAL A 1 86 ? -6.614 -2.182 2.346 1.00 96.88 86 VAL A C 1
ATOM 672 O O . VAL A 1 86 ? -6.027 -2.564 1.333 1.00 96.88 86 VAL A O 1
ATOM 675 N N . PHE A 1 87 ? -6.775 -0.884 2.621 1.00 95.62 87 PHE A N 1
ATOM 676 C CA . PHE A 1 87 ? -6.263 0.161 1.731 1.00 95.62 87 PHE A CA 1
ATOM 677 C C . PHE A 1 87 ? -4.741 0.093 1.568 1.00 95.62 87 PHE A C 1
ATOM 679 O O . PHE A 1 87 ? -4.254 0.118 0.438 1.00 95.62 87 PHE A O 1
ATOM 686 N N . TYR A 1 88 ? -3.983 -0.052 2.658 1.00 94.38 88 TYR A N 1
ATOM 687 C CA . TYR A 1 88 ? -2.524 -0.156 2.575 1.00 94.38 88 TYR A CA 1
ATOM 688 C C . TYR A 1 88 ? -2.059 -1.395 1.808 1.00 94.38 88 TYR A C 1
ATOM 690 O O . TYR A 1 88 ? -1.133 -1.289 1.003 1.00 94.38 88 TYR A O 1
ATOM 698 N N . ILE A 1 89 ? -2.714 -2.545 1.993 1.00 94.25 89 ILE A N 1
ATOM 699 C CA . ILE A 1 89 ? -2.418 -3.770 1.237 1.00 94.25 89 ILE A CA 1
ATOM 700 C C . ILE A 1 89 ? -2.664 -3.544 -0.255 1.00 94.25 89 ILE A C 1
ATOM 702 O O . ILE A 1 89 ? -1.793 -3.852 -1.064 1.00 94.25 89 ILE A O 1
ATOM 706 N N . ILE A 1 90 ? -3.811 -2.968 -0.623 1.00 94.94 90 ILE A N 1
ATOM 707 C CA . ILE A 1 90 ? -4.167 -2.705 -2.023 1.00 94.94 90 ILE A CA 1
ATOM 708 C C . ILE A 1 90 ? -3.155 -1.752 -2.673 1.00 94.94 90 ILE A C 1
ATOM 710 O O . ILE A 1 90 ? -2.639 -2.041 -3.752 1.00 94.94 90 ILE A O 1
ATOM 714 N N . MET A 1 91 ? -2.835 -0.639 -2.010 1.00 92.62 91 MET A N 1
ATOM 715 C CA . MET A 1 91 ? -1.893 0.358 -2.530 1.00 92.62 91 MET A CA 1
ATOM 716 C C . MET A 1 91 ? -0.479 -0.213 -2.672 1.00 92.62 91 MET A C 1
ATOM 718 O O . MET A 1 91 ? 0.166 -0.013 -3.702 1.00 92.62 91 MET A O 1
ATOM 722 N N . THR A 1 92 ? -0.019 -0.974 -1.675 1.00 91.75 92 THR A N 1
ATOM 723 C CA . THR A 1 92 ? 1.294 -1.634 -1.702 1.00 91.75 92 THR A CA 1
ATOM 724 C C . THR A 1 92 ? 1.356 -2.686 -2.807 1.00 91.75 92 THR A C 1
ATOM 726 O O . THR A 1 92 ? 2.325 -2.724 -3.564 1.00 91.75 92 THR A O 1
ATOM 729 N N . ALA A 1 93 ? 0.306 -3.500 -2.955 1.00 91.94 93 ALA A N 1
ATOM 730 C CA . ALA A 1 93 ? 0.221 -4.518 -3.994 1.00 91.94 93 ALA A CA 1
ATOM 731 C C . ALA A 1 93 ? 0.270 -3.896 -5.393 1.00 91.94 93 ALA A C 1
ATOM 733 O O . ALA A 1 93 ? 1.086 -4.313 -6.207 1.00 91.94 93 ALA A O 1
ATOM 734 N N . PHE A 1 94 ? -0.535 -2.869 -5.678 1.00 92.38 94 PHE A N 1
ATOM 735 C CA . PHE A 1 94 ? -0.516 -2.226 -6.995 1.00 92.38 94 PHE A CA 1
ATOM 736 C C . PHE A 1 94 ? 0.769 -1.438 -7.271 1.00 92.38 94 PHE A C 1
ATOM 738 O O . PHE A 1 94 ? 1.224 -1.421 -8.415 1.00 92.38 94 PHE A O 1
ATOM 745 N N . GLY A 1 95 ? 1.381 -0.825 -6.253 1.00 91.12 95 GLY A N 1
ATOM 746 C CA . GLY A 1 95 ? 2.696 -0.194 -6.383 1.00 91.12 95 GLY A CA 1
ATOM 747 C C . GLY A 1 95 ? 3.769 -1.207 -6.787 1.00 91.12 95 GLY A C 1
ATOM 748 O O . GLY A 1 95 ? 4.450 -1.019 -7.797 1.00 91.12 95 GLY A O 1
ATOM 749 N N . PHE A 1 96 ? 3.837 -2.330 -6.067 1.00 90.38 96 PHE A N 1
ATOM 750 C CA . PHE A 1 96 ? 4.769 -3.415 -6.369 1.00 90.38 96 PHE A CA 1
ATOM 751 C C . PHE A 1 96 ? 4.470 -4.086 -7.714 1.00 90.38 96 PHE A C 1
ATOM 753 O O . PHE A 1 96 ? 5.380 -4.369 -8.479 1.00 90.38 96 PHE A O 1
ATOM 760 N N . LEU A 1 97 ? 3.202 -4.300 -8.062 1.00 90.62 97 LEU A N 1
ATOM 761 C CA . LEU A 1 97 ? 2.825 -4.861 -9.362 1.00 90.62 97 LEU A CA 1
ATOM 762 C C . LEU A 1 97 ? 3.161 -3.932 -10.540 1.00 90.62 97 LEU A C 1
ATOM 764 O O . LEU A 1 97 ? 3.277 -4.411 -11.662 1.00 90.62 97 LEU A O 1
ATOM 768 N N . THR A 1 98 ? 3.322 -2.626 -10.306 1.00 90.25 98 THR A N 1
ATOM 769 C CA . THR A 1 98 ? 3.677 -1.659 -11.358 1.00 90.25 98 THR A CA 1
ATOM 770 C C . THR A 1 98 ? 5.193 -1.531 -11.541 1.00 90.25 98 THR A C 1
ATOM 772 O O . THR A 1 98 ? 5.645 -1.451 -12.678 1.00 90.25 98 THR A O 1
ATOM 775 N N . PHE A 1 99 ? 5.986 -1.533 -10.459 1.00 90.94 99 PHE A N 1
ATOM 776 C CA . PHE A 1 99 ? 7.438 -1.256 -10.517 1.00 90.94 99 PHE A CA 1
ATOM 777 C C . PHE A 1 99 ? 8.343 -2.400 -10.021 1.00 90.94 99 PHE A C 1
ATOM 779 O O . PHE A 1 99 ? 9.565 -2.346 -10.169 1.00 90.94 99 PHE A O 1
ATOM 786 N N . GLY A 1 100 ? 7.774 -3.445 -9.429 1.00 89.19 100 GLY A N 1
ATOM 787 C CA . GLY A 1 100 ? 8.505 -4.596 -8.906 1.00 89.19 100 GLY A CA 1
ATOM 788 C C . GLY A 1 100 ? 9.522 -4.230 -7.822 1.00 89.19 100 GLY A C 1
ATOM 789 O O . GLY A 1 100 ? 9.251 -3.426 -6.932 1.00 89.19 100 GLY A O 1
ATOM 790 N N . SER A 1 101 ? 10.719 -4.816 -7.880 1.00 86.69 101 SER A N 1
ATOM 791 C CA . SER A 1 101 ? 11.796 -4.583 -6.909 1.00 86.69 101 SER A CA 1
ATOM 792 C C . SER A 1 101 ? 12.367 -3.167 -6.935 1.00 86.69 101 SER A C 1
ATOM 794 O O . SER A 1 101 ? 13.086 -2.804 -6.011 1.00 86.69 101 SER A O 1
ATOM 796 N N . HIS A 1 102 ? 12.060 -2.372 -7.962 1.00 89.50 102 HIS A N 1
ATOM 797 C CA . HIS A 1 102 ? 12.480 -0.973 -8.061 1.00 89.50 102 HIS A CA 1
ATOM 798 C C . HIS A 1 102 ? 11.455 0.001 -7.452 1.00 89.50 102 HIS A C 1
ATOM 800 O O . HIS A 1 102 ? 11.618 1.215 -7.555 1.00 89.50 102 HIS A O 1
ATOM 806 N N . SER A 1 103 ? 10.399 -0.489 -6.784 1.00 89.88 103 SER A N 1
ATOM 807 C CA . SER A 1 103 ? 9.500 0.365 -5.997 1.00 89.88 103 SER A CA 1
ATOM 808 C C . SER A 1 103 ? 10.263 1.148 -4.921 1.00 89.88 103 SER A C 1
ATOM 810 O O . SER A 1 103 ? 10.905 0.574 -4.043 1.00 89.88 103 SER A O 1
ATOM 812 N N . ASN A 1 104 ? 10.151 2.471 -4.961 1.00 89.19 104 ASN A N 1
ATOM 813 C CA . ASN A 1 104 ? 10.690 3.370 -3.954 1.00 89.19 104 ASN A CA 1
ATOM 814 C C . ASN A 1 104 ? 9.776 3.395 -2.716 1.00 89.19 104 ASN A C 1
ATOM 816 O O . ASN A 1 104 ? 8.560 3.220 -2.826 1.00 89.19 104 ASN A O 1
ATOM 820 N N . GLY A 1 105 ? 10.348 3.675 -1.538 1.00 84.50 105 GLY A N 1
ATOM 821 C CA . GLY A 1 105 ? 9.585 3.836 -0.294 1.00 84.50 105 GLY A CA 1
ATOM 822 C C . GLY A 1 105 ? 8.521 4.937 -0.379 1.00 84.50 105 GLY A C 1
ATOM 823 O O . GLY A 1 105 ? 7.446 4.798 0.198 1.00 84.50 105 GLY A O 1
ATOM 824 N N . PHE A 1 106 ? 8.774 5.992 -1.160 1.00 88.56 106 PHE A N 1
ATOM 825 C CA . PHE A 1 106 ? 7.739 6.929 -1.587 1.00 88.56 106 PHE A CA 1
ATOM 826 C C . PHE A 1 106 ? 7.345 6.629 -3.034 1.00 88.56 106 PHE A C 1
ATOM 828 O O . PHE A 1 106 ? 7.971 7.109 -3.978 1.00 88.56 106 PHE A O 1
ATOM 835 N N . ILE A 1 107 ? 6.295 5.823 -3.208 1.00 90.94 107 ILE A N 1
ATOM 836 C CA . ILE A 1 107 ? 5.934 5.231 -4.506 1.00 90.94 107 ILE A CA 1
ATOM 837 C C . ILE A 1 107 ? 5.639 6.262 -5.603 1.00 90.94 107 ILE A C 1
ATOM 839 O O . ILE A 1 107 ? 5.840 5.986 -6.782 1.00 90.94 107 ILE A O 1
ATOM 843 N N . LEU A 1 108 ? 5.201 7.474 -5.239 1.00 90.81 108 LEU A N 1
ATOM 844 C CA . LEU A 1 108 ? 4.976 8.545 -6.209 1.00 90.81 108 LEU A CA 1
ATOM 845 C C . LEU A 1 108 ? 6.275 8.994 -6.891 1.00 90.81 108 LEU A C 1
ATOM 847 O O . LEU A 1 108 ? 6.199 9.529 -7.989 1.00 90.81 108 LEU A O 1
ATOM 851 N N . ASN A 1 109 ? 7.457 8.741 -6.323 1.00 90.44 109 ASN A N 1
ATOM 852 C CA . ASN A 1 109 ? 8.732 9.039 -6.986 1.00 90.44 109 ASN A CA 1
ATOM 853 C C . ASN A 1 109 ? 9.030 8.112 -8.172 1.00 90.44 109 ASN A C 1
ATOM 855 O O . ASN A 1 109 ? 9.823 8.481 -9.028 1.00 90.44 109 ASN A O 1
ATOM 859 N N . ASN A 1 110 ? 8.394 6.939 -8.255 1.00 89.25 110 ASN A N 1
ATOM 860 C CA . ASN A 1 110 ? 8.570 6.033 -9.393 1.00 89.25 110 ASN A CA 1
ATOM 861 C C . ASN A 1 110 ? 7.813 6.472 -10.648 1.00 89.25 110 ASN A C 1
ATOM 863 O O . ASN A 1 110 ? 8.151 6.044 -11.746 1.00 89.25 110 ASN A O 1
ATOM 867 N N . TYR A 1 111 ? 6.769 7.288 -10.510 1.00 90.81 111 TYR A N 1
ATOM 868 C CA . TYR A 1 111 ? 5.983 7.730 -11.658 1.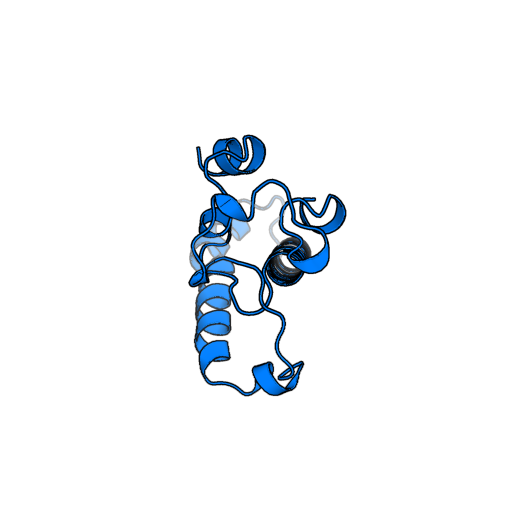00 90.81 111 TYR A CA 1
ATOM 869 C C . TYR A 1 111 ? 6.703 8.860 -12.408 1.00 90.81 111 TYR A C 1
ATOM 871 O O . TYR A 1 111 ? 7.367 9.697 -11.803 1.00 90.81 111 TYR A O 1
ATOM 879 N N . SER A 1 112 ? 6.519 8.945 -13.724 1.00 89.38 112 SER A N 1
ATOM 880 C CA . SER A 1 112 ? 7.022 10.079 -14.520 1.00 89.38 112 SER A CA 1
ATOM 881 C C . SER A 1 112 ? 6.401 11.404 -14.041 1.00 89.38 112 SER A C 1
ATOM 883 O O . SER A 1 112 ? 5.281 11.445 -13.518 1.00 89.38 112 SER A O 1
ATOM 885 N N . THR A 1 113 ? 7.125 12.510 -14.198 1.00 87.25 113 THR A N 1
ATOM 886 C CA . THR A 1 113 ? 6.589 13.866 -13.990 1.00 87.25 113 THR A CA 1
ATOM 887 C C . THR A 1 113 ? 5.591 14.259 -15.081 1.00 87.25 113 THR A C 1
ATOM 889 O O . THR A 1 113 ? 4.703 15.065 -14.821 1.00 87.25 113 THR A O 1
ATOM 892 N N . ASN A 1 114 ? 5.676 13.628 -16.258 1.00 86.81 114 ASN A N 1
ATOM 893 C CA . ASN A 1 114 ? 4.746 13.811 -17.374 1.00 86.81 114 ASN A CA 1
ATOM 894 C C . ASN A 1 114 ? 3.432 13.026 -17.200 1.00 86.81 114 ASN A C 1
ATOM 896 O O . ASN A 1 114 ? 2.486 13.211 -17.969 1.00 86.81 114 ASN A O 1
ATOM 900 N N . ASP A 1 115 ? 3.339 12.148 -16.195 1.00 88.81 115 ASP A N 1
ATOM 901 C CA . ASP A 1 115 ? 2.078 11.508 -15.833 1.00 88.81 115 ASP A CA 1
ATOM 902 C C . ASP A 1 115 ? 1.201 12.511 -15.071 1.00 88.81 115 ASP A C 1
ATOM 904 O O . ASP A 1 115 ? 1.396 12.750 -13.880 1.00 88.81 115 ASP A O 1
ATOM 908 N N . SER A 1 116 ? 0.197 13.072 -15.752 1.00 87.31 116 SER A N 1
ATOM 909 C CA . SER A 1 116 ? -0.710 14.069 -15.174 1.00 87.31 116 SER A CA 1
ATOM 910 C C . SER A 1 116 ? -1.451 13.577 -13.923 1.00 87.31 116 SER A C 1
ATOM 912 O O . SER A 1 116 ? -1.700 14.369 -13.021 1.00 87.31 116 SER A O 1
ATOM 914 N N . LEU A 1 117 ? -1.789 12.284 -13.828 1.00 86.88 117 LEU A N 1
ATOM 915 C CA . LEU A 1 117 ? -2.476 11.736 -12.651 1.00 86.88 117 LEU A CA 1
ATOM 916 C C . LEU A 1 117 ? -1.525 11.633 -11.457 1.00 86.88 117 LEU A C 1
ATOM 918 O O . LEU A 1 117 ? -1.892 11.989 -10.335 1.00 86.88 117 LEU A O 1
ATOM 922 N N . ALA A 1 118 ? -0.295 11.177 -11.699 1.00 88.00 118 ALA A N 1
ATOM 923 C CA . ALA A 1 118 ? 0.735 11.139 -10.667 1.00 88.00 118 ALA A CA 1
ATOM 924 C C . ALA A 1 118 ? 1.156 12.553 -10.250 1.00 88.00 118 ALA A C 1
ATOM 926 O O . ALA A 1 118 ? 1.397 12.795 -9.074 1.00 88.00 118 ALA A O 1
ATOM 927 N N . PHE A 1 119 ? 1.198 13.498 -11.191 1.00 87.88 119 PHE A N 1
ATOM 928 C CA . PHE A 1 119 ? 1.447 14.908 -10.916 1.00 87.88 119 PHE A CA 1
ATOM 929 C C . PHE A 1 119 ? 0.380 15.500 -9.989 1.00 87.88 119 PHE A C 1
ATOM 931 O O . PHE A 1 119 ? 0.733 16.060 -8.958 1.00 87.88 119 PHE A O 1
ATOM 938 N N . ILE A 1 120 ? -0.909 15.289 -10.285 1.00 88.62 120 ILE A N 1
ATOM 939 C CA . ILE A 1 120 ? -2.007 15.737 -9.410 1.00 88.62 120 ILE A CA 1
ATOM 940 C C . ILE A 1 120 ? -1.915 15.083 -8.027 1.00 88.62 120 ILE A C 1
ATOM 942 O O . ILE A 1 120 ? -2.179 15.735 -7.030 1.00 88.62 120 ILE A O 1
ATOM 946 N N . SER A 1 121 ? -1.502 13.817 -7.951 1.00 88.69 121 SER A N 1
ATOM 947 C CA . SER A 1 121 ? -1.375 13.099 -6.673 1.00 88.69 121 SER A CA 1
ATOM 948 C C . SER A 1 121 ? -0.204 13.580 -5.801 1.00 88.69 121 SER A C 1
ATOM 950 O O . SER A 1 121 ? -0.144 13.221 -4.628 1.00 88.69 121 SER A O 1
ATOM 952 N N . ARG A 1 122 ? 0.755 14.326 -6.370 1.00 86.38 122 ARG A N 1
ATOM 953 C CA . ARG A 1 122 ? 1.895 14.914 -5.642 1.00 86.38 122 ARG A CA 1
ATOM 954 C C . ARG A 1 122 ? 1.614 16.323 -5.117 1.00 86.38 122 ARG A C 1
ATOM 956 O O . ARG A 1 122 ? 2.363 16.768 -4.250 1.00 86.38 122 ARG A O 1
ATOM 963 N N . ALA A 1 123 ? 0.632 17.014 -5.696 1.00 72.94 123 ALA A N 1
ATOM 964 C CA . ALA A 1 123 ? 0.228 18.366 -5.314 1.00 72.94 123 ALA A CA 1
ATOM 965 C C . ALA A 1 123 ? -0.623 18.341 -4.037 1.00 72.94 123 ALA A C 1
ATOM 967 O O . ALA A 1 123 ? -0.422 19.249 -3.202 1.00 72.94 123 ALA A O 1
#

pLDDT: mean 88.67, std 4.86, range [72.94, 96.88]